Protein AF-A0A928JFK1-F1 (afdb_monomer_lite)

Secondary structure (DSSP, 8-state):
---S----SS----SSEEEEEEETTEEEEEEEEETTEEEEEEEEEE-TTT--EEEEPPPHHHHHHHHH-HHHHHHHHHH-B--BTTBPPEEEHHHHHHHTTPPPPPPPTT---S-----

Radius of gyration: 13.96 Å; chains: 1; bounding box: 38×28×35 Å

Structure (mmCIF, N/CA/C/O backbone):
data_AF-A0A928JFK1-F1
#
_entry.id   AF-A0A928JFK1-F1
#
loop_
_atom_site.group_PDB
_atom_site.id
_atom_site.type_symbol
_atom_site.label_atom_id
_atom_site.label_alt_id
_atom_site.label_comp_id
_atom_site.label_asym_id
_atom_site.label_entity_id
_atom_site.label_seq_id
_atom_site.pdbx_PDB_ins_code
_atom_site.Cartn_x
_atom_site.Cartn_y
_atom_site.Cartn_z
_atom_site.occupancy
_atom_site.B_iso_or_equiv
_atom_site.auth_seq_id
_atom_site.auth_comp_id
_atom_site.auth_asym_id
_atom_site.auth_atom_id
_atom_site.pdbx_PDB_model_num
ATOM 1 N N . MET A 1 1 ? 11.745 -15.977 -20.662 1.00 51.16 1 MET A N 1
ATOM 2 C CA . MET A 1 1 ? 10.454 -16.081 -19.943 1.00 51.16 1 MET A CA 1
ATOM 3 C C . MET A 1 1 ? 10.440 -15.015 -18.846 1.00 51.16 1 MET A C 1
ATOM 5 O O . MET A 1 1 ? 11.404 -14.939 -18.096 1.00 51.16 1 MET A O 1
ATOM 9 N N . ARG A 1 2 ? 9.452 -14.111 -18.808 1.00 56.88 2 ARG A N 1
ATOM 10 C CA . ARG A 1 2 ? 9.432 -12.981 -17.852 1.00 56.88 2 ARG A CA 1
ATOM 11 C C . ARG A 1 2 ? 8.850 -13.439 -16.506 1.00 56.88 2 ARG A C 1
ATOM 13 O O . ARG A 1 2 ? 7.661 -13.769 -16.440 1.00 56.88 2 ARG A O 1
ATOM 20 N N . TYR A 1 3 ? 9.691 -13.481 -15.470 1.00 78.81 3 TYR A N 1
ATOM 21 C CA . TYR A 1 3 ? 9.323 -13.922 -14.114 1.00 78.81 3 TYR A CA 1
ATOM 22 C C . TYR A 1 3 ? 8.616 -12.840 -13.286 1.00 78.81 3 TYR A C 1
ATOM 24 O O . TYR A 1 3 ? 7.768 -13.170 -12.464 1.00 78.81 3 TYR A O 1
ATOM 32 N N . TYR A 1 4 ? 8.922 -11.566 -13.536 1.00 84.88 4 TYR A N 1
ATOM 33 C CA . TYR A 1 4 ? 8.397 -10.431 -12.774 1.00 84.88 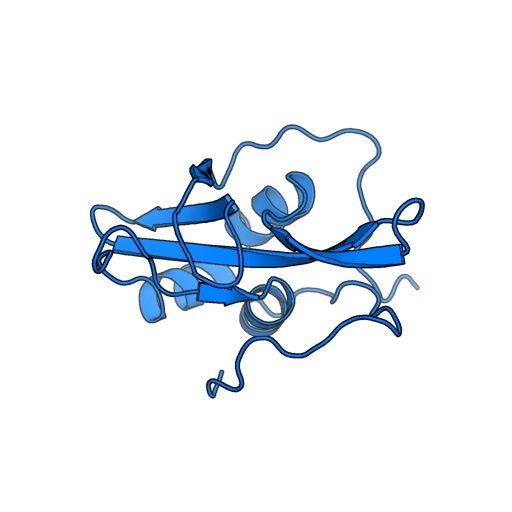4 TYR A CA 1
ATOM 34 C C . TYR A 1 4 ? 7.334 -9.653 -13.551 1.00 84.88 4 TYR A C 1
ATOM 36 O O . TYR A 1 4 ? 7.289 -9.710 -14.785 1.00 84.88 4 TYR A O 1
ATOM 44 N N . SER A 1 5 ? 6.494 -8.929 -12.811 1.00 81.88 5 SER A N 1
ATOM 45 C CA . SER A 1 5 ? 5.579 -7.930 -13.371 1.00 81.88 5 SER A CA 1
ATOM 46 C C . SER A 1 5 ? 6.366 -6.742 -13.931 1.00 81.88 5 SER A C 1
ATOM 48 O O . SER A 1 5 ? 7.396 -6.366 -13.373 1.00 81.88 5 SER A O 1
ATOM 50 N N . ILE A 1 6 ? 5.908 -6.194 -15.057 1.00 81.69 6 ILE A N 1
ATOM 51 C CA . ILE A 1 6 ? 6.592 -5.120 -15.788 1.00 81.69 6 ILE A CA 1
ATOM 52 C C . ILE A 1 6 ? 5.616 -3.970 -15.965 1.00 81.69 6 ILE A C 1
ATOM 54 O O . ILE A 1 6 ? 4.456 -4.191 -16.311 1.00 81.69 6 ILE A O 1
ATOM 58 N N . GLU A 1 7 ? 6.122 -2.765 -15.753 1.00 83.44 7 GLU A N 1
ATOM 59 C CA . GLU A 1 7 ? 5.385 -1.533 -15.967 1.00 83.44 7 GLU A CA 1
ATOM 60 C C . GLU A 1 7 ? 5.006 -1.352 -17.452 1.00 83.44 7 GLU A C 1
ATOM 62 O O . GLU A 1 7 ? 5.850 -1.533 -18.340 1.00 83.44 7 GLU A O 1
ATOM 67 N N . PRO A 1 8 ? 3.739 -1.024 -17.756 1.00 84.12 8 PRO A N 1
ATOM 68 C CA . PRO A 1 8 ? 3.320 -0.669 -19.106 1.00 84.12 8 PRO A CA 1
ATOM 69 C C . PRO A 1 8 ? 3.822 0.729 -19.500 1.00 84.12 8 PRO A C 1
ATOM 71 O O . PRO A 1 8 ? 3.917 1.620 -18.666 1.00 84.12 8 PRO A O 1
ATOM 74 N N . TYR A 1 9 ? 4.065 0.947 -20.799 1.00 81.44 9 TYR A N 1
ATOM 75 C CA . TYR A 1 9 ? 4.546 2.236 -21.328 1.00 81.44 9 TYR A CA 1
ATOM 76 C C . TYR A 1 9 ? 3.581 3.407 -21.066 1.00 81.44 9 TYR A C 1
ATOM 78 O O . TYR A 1 9 ? 4.014 4.531 -20.843 1.00 81.44 9 TYR A O 1
ATOM 86 N N . LEU A 1 10 ? 2.271 3.143 -21.082 1.00 81.06 10 LEU A N 1
ATOM 87 C CA . LEU A 1 10 ? 1.232 4.112 -20.743 1.00 81.06 10 LEU A CA 1
ATOM 88 C C . LEU A 1 10 ? 0.194 3.440 -19.851 1.00 81.06 10 LEU A C 1
ATOM 90 O O . LEU A 1 10 ? -0.278 2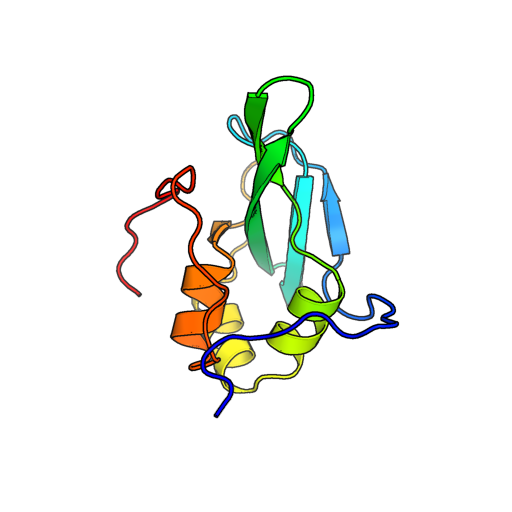.341 -20.151 1.00 81.06 10 LEU A O 1
ATOM 94 N N . TYR A 1 11 ? -0.193 4.124 -18.779 1.00 83.25 11 TYR A N 1
ATOM 95 C CA . TYR A 1 11 ? -1.313 3.728 -17.940 1.00 83.25 11 TYR A CA 1
ATOM 96 C C . TYR A 1 11 ? -2.066 4.953 -17.432 1.00 83.25 11 TYR A C 1
ATOM 98 O O . TYR A 1 11 ? -1.519 6.046 -17.305 1.00 83.25 11 TYR A O 1
ATOM 106 N N . ARG A 1 12 ? -3.341 4.748 -17.103 1.00 82.19 12 ARG A N 1
ATOM 107 C CA . ARG A 1 12 ? -4.154 5.697 -16.345 1.00 82.19 12 ARG A CA 1
ATOM 108 C C . ARG A 1 12 ? -4.721 4.958 -15.151 1.00 82.19 12 ARG A C 1
ATOM 110 O O . ARG A 1 12 ? -5.345 3.915 -15.333 1.00 82.19 12 ARG A O 1
ATOM 117 N N . GLN A 1 13 ? -4.504 5.473 -13.948 1.00 83.12 13 GLN A N 1
ATOM 118 C CA . GLN A 1 13 ? -5.105 4.885 -12.758 1.00 83.12 13 GLN A CA 1
ATOM 119 C C . GLN A 1 13 ? -6.628 5.044 -12.828 1.00 83.12 13 GLN A C 1
ATOM 121 O O . GLN A 1 13 ? -7.139 6.156 -12.944 1.00 83.12 13 GLN A O 1
ATOM 126 N N . ALA A 1 14 ? -7.331 3.916 -12.820 1.00 86.50 14 ALA A N 1
ATOM 127 C CA . ALA A 1 14 ? -8.788 3.836 -12.824 1.00 86.50 14 ALA A CA 1
ATOM 128 C C . ALA A 1 14 ? -9.315 3.282 -11.494 1.00 86.50 14 ALA A C 1
ATOM 130 O O . ALA A 1 14 ? -10.434 3.600 -11.099 1.00 86.50 14 ALA A O 1
ATOM 131 N N . PHE A 1 15 ? -8.504 2.473 -10.803 1.00 90.12 15 PHE A N 1
ATOM 132 C CA . PHE A 1 15 ? -8.863 1.817 -9.554 1.00 90.12 15 PHE A CA 1
ATOM 133 C C . PHE A 1 15 ? -7.913 2.189 -8.418 1.00 90.12 15 PHE A C 1
ATOM 135 O O . PHE A 1 15 ? -6.719 2.417 -8.624 1.00 90.12 15 PHE A O 1
ATOM 142 N N . GLY A 1 16 ? -8.470 2.205 -7.207 1.00 88.19 16 GLY A N 1
ATOM 143 C CA . GLY A 1 16 ? -7.793 2.708 -6.019 1.00 88.19 16 GLY A CA 1
ATOM 144 C C . GLY A 1 16 ? -7.682 4.231 -6.055 1.00 88.19 16 GLY A C 1
ATOM 145 O O . GLY A 1 16 ? -7.352 4.822 -7.081 1.00 88.19 16 GLY A O 1
ATOM 146 N N . GLU A 1 17 ? -7.968 4.875 -4.934 1.00 93.69 17 GLU A N 1
ATOM 147 C CA . GLU A 1 17 ? -7.821 6.324 -4.788 1.00 93.69 17 GLU A CA 1
ATOM 148 C C . GLU A 1 17 ? -6.559 6.646 -3.988 1.00 93.69 17 GLU A C 1
ATOM 150 O O . GLU A 1 17 ? -6.153 5.876 -3.115 1.00 93.69 17 GLU A O 1
ATOM 155 N N . ILE A 1 18 ? -5.928 7.782 -4.280 1.00 95.06 18 ILE A N 1
ATOM 156 C CA . ILE A 1 18 ? -4.860 8.297 -3.425 1.00 95.06 18 ILE A CA 1
ATOM 157 C C . ILE A 1 18 ? -5.529 8.873 -2.181 1.00 95.06 18 ILE A C 1
ATOM 159 O O . ILE A 1 18 ? -6.317 9.814 -2.267 1.00 95.06 18 ILE A O 1
ATOM 163 N N . TYR A 1 19 ? -5.224 8.289 -1.029 1.00 95.25 19 TYR A N 1
ATOM 164 C CA . TYR A 1 19 ? -5.770 8.695 0.254 1.00 95.25 19 TYR A CA 1
ATOM 165 C C . TYR A 1 19 ? -4.658 9.264 1.129 1.00 95.25 19 TYR A C 1
ATOM 167 O O . TYR A 1 19 ? -3.699 8.564 1.462 1.00 95.25 19 TYR A O 1
ATOM 175 N N . ALA A 1 20 ? -4.793 10.540 1.489 1.00 95.00 20 ALA A N 1
ATOM 176 C CA . ALA A 1 20 ? -3.920 11.196 2.451 1.00 95.00 20 ALA A CA 1
ATOM 177 C C . ALA A 1 20 ? -4.393 10.875 3.875 1.00 95.00 20 ALA A C 1
ATOM 179 O O . ALA A 1 20 ? -5.569 11.051 4.200 1.00 95.00 20 ALA A O 1
ATOM 180 N N . CYS A 1 21 ? -3.480 10.407 4.719 1.00 91.75 21 CYS A N 1
ATOM 181 C CA . CYS A 1 21 ? -3.764 10.021 6.098 1.00 91.75 21 CYS A CA 1
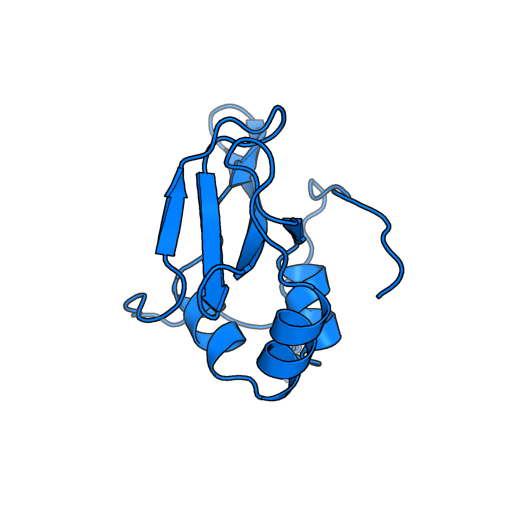ATOM 182 C C . CYS A 1 21 ? -2.602 10.393 7.016 1.00 91.75 21 CYS A C 1
ATOM 184 O O . CYS A 1 21 ? -1.461 10.452 6.578 1.00 91.75 21 CYS A O 1
ATOM 186 N N . ASN A 1 22 ? -2.875 10.592 8.302 1.00 92.00 22 ASN A N 1
ATOM 187 C CA . ASN A 1 22 ? -1.847 10.937 9.281 1.00 92.00 22 ASN A CA 1
ATOM 188 C C . ASN A 1 22 ? -1.299 9.679 9.983 1.00 92.00 22 ASN A C 1
ATOM 190 O O . ASN A 1 22 ? -1.430 9.535 11.197 1.00 92.00 22 ASN A O 1
ATOM 194 N N . HIS A 1 23 ? -0.774 8.716 9.217 1.00 90.19 23 HIS A N 1
ATOM 195 C CA . HIS A 1 23 ? -0.195 7.499 9.792 1.00 90.19 23 HIS A CA 1
ATOM 196 C C . HIS A 1 23 ? 1.250 7.788 10.248 1.00 90.19 23 HIS A C 1
ATOM 198 O O . HIS A 1 23 ? 2.000 8.421 9.510 1.00 90.19 23 HIS A O 1
ATOM 204 N N . PRO A 1 24 ? 1.720 7.283 11.405 1.00 89.75 24 PRO A N 1
ATOM 205 C CA . PRO A 1 24 ? 3.053 7.606 11.945 1.00 89.75 24 PRO A CA 1
ATOM 206 C C . PRO A 1 24 ? 4.243 7.200 11.054 1.00 89.75 24 PRO A C 1
ATOM 208 O O . PRO A 1 24 ? 5.375 7.588 11.322 1.00 89.75 24 PRO A O 1
ATOM 211 N N . ILE A 1 25 ? 3.999 6.393 10.017 1.00 90.62 25 ILE A N 1
ATOM 212 C CA . ILE A 1 25 ? 5.020 5.851 9.101 1.00 90.62 25 ILE A CA 1
ATOM 213 C C . ILE A 1 25 ? 4.861 6.385 7.667 1.00 90.62 25 ILE A C 1
ATOM 215 O O . ILE A 1 25 ? 5.828 6.393 6.908 1.00 90.62 25 ILE A O 1
ATOM 219 N N . TYR A 1 26 ? 3.657 6.803 7.266 1.00 92.94 26 TYR A N 1
ATOM 220 C CA . TYR A 1 26 ? 3.375 7.251 5.901 1.00 92.94 26 TYR A CA 1
ATOM 221 C C . TYR A 1 26 ? 2.228 8.252 5.876 1.00 92.94 26 TYR A C 1
ATOM 223 O O . TYR A 1 26 ? 1.300 8.170 6.674 1.00 92.94 26 TYR A O 1
ATOM 231 N N . ASN A 1 27 ? 2.252 9.156 4.901 1.00 93.50 27 ASN A N 1
ATOM 232 C CA . ASN A 1 27 ? 1.255 10.226 4.821 1.00 93.50 27 ASN A CA 1
ATOM 233 C C . ASN A 1 27 ? 0.254 10.033 3.669 1.00 93.50 27 ASN A C 1
ATOM 235 O O . ASN A 1 27 ? -0.766 10.717 3.599 1.00 93.50 27 ASN A O 1
ATOM 239 N N .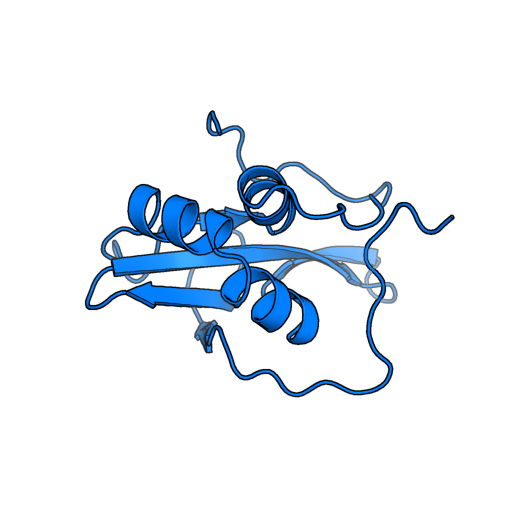 SER A 1 28 ? 0.529 9.088 2.767 1.00 94.88 28 SER A N 1
ATOM 240 C CA . SER A 1 28 ? -0.304 8.752 1.613 1.00 94.88 28 SER A CA 1
ATOM 241 C C . SER A 1 28 ? -0.328 7.244 1.373 1.00 94.88 28 SER A C 1
ATOM 243 O O . SER A 1 28 ? 0.640 6.531 1.640 1.00 94.88 28 SER A O 1
ATOM 245 N N . CYS A 1 29 ? -1.452 6.735 0.874 1.00 95.44 29 CYS A N 1
ATOM 246 C CA . CYS A 1 29 ? -1.580 5.348 0.438 1.00 95.44 29 CYS A CA 1
ATOM 247 C C . CYS A 1 29 ? -2.578 5.212 -0.715 1.00 95.44 29 CYS A C 1
ATOM 249 O O . CYS A 1 29 ? -3.357 6.123 -0.999 1.00 95.44 29 CYS A O 1
ATOM 251 N N . THR A 1 30 ? -2.580 4.051 -1.372 1.00 96.75 30 THR A N 1
ATOM 252 C CA . THR A 1 30 ? -3.622 3.699 -2.340 1.00 96.75 30 THR A CA 1
ATOM 253 C C . THR A 1 30 ? -4.742 2.962 -1.624 1.00 96.75 30 THR A C 1
ATOM 255 O O . THR A 1 30 ? -4.560 1.836 -1.165 1.00 96.75 30 THR A O 1
ATOM 258 N N . LEU A 1 31 ? -5.909 3.586 -1.520 1.00 96.56 31 LEU A N 1
ATOM 259 C CA . LEU A 1 31 ? -7.048 3.051 -0.788 1.00 96.56 31 LEU A CA 1
ATOM 260 C C . LEU A 1 31 ? -8.033 2.352 -1.729 1.00 96.56 31 LEU A C 1
ATOM 262 O O . LEU A 1 31 ? -8.507 2.927 -2.709 1.00 96.56 31 LEU A O 1
ATOM 266 N N . TYR A 1 32 ? -8.394 1.116 -1.388 1.00 96.25 32 TYR A N 1
ATOM 267 C CA . TYR A 1 32 ? -9.513 0.404 -2.004 1.00 96.25 32 TYR A CA 1
ATOM 268 C C . TYR A 1 32 ? -10.701 0.389 -1.055 1.00 96.25 32 TYR A C 1
ATOM 270 O O . TYR A 1 32 ? -10.603 -0.167 0.039 1.00 96.25 32 TYR A O 1
ATOM 278 N N . ARG A 1 33 ? -11.831 0.962 -1.477 1.00 94.56 33 ARG A N 1
ATOM 279 C CA . ARG A 1 33 ? -13.063 1.023 -0.679 1.00 94.56 33 ARG A CA 1
ATOM 280 C C . ARG A 1 33 ? -14.087 -0.023 -1.115 1.00 94.56 33 ARG A C 1
ATOM 282 O O . ARG A 1 33 ? -14.275 -0.282 -2.301 1.00 94.56 33 ARG A O 1
ATOM 289 N N . ILE A 1 34 ? -14.776 -0.593 -0.132 1.00 92.44 34 ILE A N 1
ATOM 290 C CA . ILE A 1 34 ? -15.980 -1.413 -0.271 1.00 92.44 34 ILE A CA 1
ATOM 291 C C . ILE A 1 34 ? -17.004 -0.874 0.735 1.00 92.44 34 ILE A C 1
ATOM 293 O O . ILE A 1 34 ? -17.000 -1.248 1.911 1.00 92.44 34 ILE A O 1
ATOM 297 N N . GLY A 1 35 ? -17.883 0.019 0.274 1.00 91.31 35 GLY A N 1
ATOM 298 C CA . GLY A 1 35 ? -18.805 0.741 1.154 1.00 91.31 35 GLY A CA 1
ATOM 299 C C . GLY A 1 35 ? -18.039 1.573 2.188 1.00 91.31 35 GLY A C 1
ATOM 300 O O . GLY A 1 35 ? -17.159 2.345 1.825 1.00 91.31 35 GLY A O 1
ATOM 301 N N . GLU A 1 36 ? -18.343 1.379 3.474 1.00 91.81 36 GLU A N 1
ATOM 302 C CA . GLU A 1 36 ? -17.657 2.045 4.599 1.00 91.81 36 GLU A CA 1
ATOM 303 C C . GLU A 1 36 ? -16.313 1.406 4.981 1.00 91.81 36 GLU A C 1
ATOM 305 O O . GLU A 1 36 ? -15.575 1.941 5.810 1.00 91.81 36 GLU A O 1
ATOM 310 N N . LYS A 1 37 ? -16.012 0.219 4.446 1.00 96.12 37 LYS A N 1
ATOM 311 C CA . LYS A 1 37 ? -14.766 -0.493 4.729 1.00 96.12 37 LYS A CA 1
ATOM 312 C C . LYS A 1 37 ? -13.742 -0.185 3.650 1.00 96.12 37 LYS A C 1
ATOM 314 O O . LYS A 1 37 ? -14.093 0.009 2.489 1.00 96.12 37 LYS A O 1
ATOM 319 N N . GLY A 1 38 ? -12.467 -0.218 4.003 1.00 95.94 38 GLY A N 1
ATOM 320 C CA . GLY A 1 38 ? -11.390 -0.064 3.039 1.00 95.94 38 GLY A CA 1
ATOM 321 C C . GLY A 1 38 ? -10.115 -0.784 3.445 1.00 95.94 38 GLY A C 1
ATOM 322 O O . GLY A 1 38 ? -9.990 -1.268 4.569 1.00 95.94 38 GLY A O 1
ATOM 323 N N . LEU A 1 39 ? -9.192 -0.872 2.494 1.00 96.25 39 LEU A N 1
ATOM 324 C CA . LEU A 1 39 ? -7.850 -1.412 2.674 1.00 96.25 39 LEU A CA 1
ATOM 325 C C . LEU A 1 39 ? -6.846 -0.447 2.046 1.00 96.25 39 LEU A C 1
ATOM 327 O O . LEU A 1 39 ? -6.900 -0.196 0.839 1.00 96.25 39 LEU A O 1
ATOM 331 N N . ALA A 1 40 ? -5.944 0.075 2.868 1.00 96.06 40 ALA A N 1
ATOM 332 C CA . ALA A 1 40 ? -4.813 0.872 2.429 1.00 96.06 40 ALA A CA 1
ATOM 333 C C . ALA A 1 40 ? -3.719 -0.060 1.904 1.00 96.06 40 ALA A C 1
ATOM 335 O O . ALA A 1 40 ? -3.248 -0.944 2.618 1.00 96.06 40 ALA A O 1
ATOM 336 N N . VAL A 1 41 ? -3.310 0.130 0.653 1.00 95.81 41 VAL A N 1
ATOM 337 C CA . VAL A 1 41 ? -2.185 -0.584 0.054 1.00 95.81 41 VAL A CA 1
ATOM 338 C C . VAL A 1 41 ? -1.026 0.382 -0.126 1.00 95.81 41 VAL A C 1
ATOM 340 O O . VAL A 1 41 ? -1.180 1.446 -0.730 1.00 95.81 41 VAL A O 1
ATOM 343 N N . ILE A 1 42 ? 0.127 -0.003 0.413 1.00 95.81 42 ILE A N 1
ATOM 344 C CA . ILE A 1 42 ? 1.348 0.803 0.402 1.00 95.81 42 ILE A CA 1
ATOM 345 C C . ILE A 1 42 ? 2.514 0.065 -0.249 1.00 95.81 42 ILE A C 1
ATOM 347 O O . ILE A 1 42 ? 2.586 -1.170 -0.263 1.00 95.81 42 ILE A O 1
ATOM 351 N N . GLN A 1 43 ? 3.465 0.838 -0.753 1.00 95.06 43 GLN A N 1
ATOM 352 C CA . GLN A 1 43 ? 4.734 0.351 -1.271 1.00 95.06 43 GLN A CA 1
ATOM 353 C C . GLN A 1 43 ? 5.869 1.206 -0.719 1.00 95.06 43 GLN A C 1
ATOM 355 O O . GLN A 1 43 ? 5.735 2.419 -0.564 1.00 95.06 43 GLN A O 1
ATOM 360 N N . GLN A 1 44 ? 6.988 0.558 -0.402 1.00 94.62 44 GLN A N 1
ATOM 361 C CA . GLN A 1 44 ? 8.197 1.274 -0.040 1.00 94.62 44 GLN A CA 1
ATOM 362 C C . GLN A 1 44 ? 8.881 1.773 -1.307 1.00 94.62 44 GLN A C 1
ATOM 364 O O . GLN A 1 44 ? 9.024 1.033 -2.283 1.00 94.62 44 GLN A O 1
ATOM 369 N N . ARG A 1 45 ? 9.323 3.022 -1.269 1.00 92.81 45 ARG A N 1
ATOM 370 C CA . ARG A 1 45 ? 10.075 3.684 -2.326 1.00 92.81 45 ARG A CA 1
ATOM 371 C C . ARG A 1 45 ? 11.417 4.150 -1.789 1.00 92.81 45 ARG A C 1
ATOM 373 O O . ARG A 1 45 ? 11.585 4.342 -0.584 1.00 92.81 45 ARG A O 1
ATOM 380 N N . PHE A 1 46 ? 12.363 4.313 -2.702 1.00 93.56 46 PHE A N 1
ATOM 381 C CA . PHE A 1 46 ? 13.690 4.837 -2.425 1.00 93.56 46 PHE A CA 1
ATOM 382 C C . PHE A 1 46 ? 13.897 6.114 -3.226 1.00 93.56 46 PHE A C 1
ATOM 384 O O . PHE A 1 46 ? 13.750 6.112 -4.448 1.00 93.56 46 PHE A O 1
ATOM 391 N N . ASP A 1 47 ? 14.243 7.186 -2.529 1.00 92.94 47 ASP A N 1
ATOM 392 C CA . ASP A 1 47 ? 14.643 8.444 -3.136 1.00 92.94 47 ASP A CA 1
ATOM 393 C C . ASP A 1 47 ? 16.156 8.428 -3.385 1.00 92.94 47 ASP A C 1
ATOM 395 O O . ASP A 1 47 ? 16.972 8.335 -2.463 1.00 92.94 47 ASP A O 1
ATOM 399 N N . SER A 1 48 ? 16.543 8.503 -4.659 1.00 92.00 48 SER A N 1
ATOM 400 C CA . SER A 1 48 ? 17.945 8.487 -5.060 1.00 92.00 48 SER A CA 1
ATOM 401 C C . SER A 1 48 ? 18.709 9.756 -4.700 1.00 92.00 48 SER A C 1
ATOM 403 O O . SER A 1 48 ? 19.938 9.682 -4.624 1.00 92.00 48 SER A O 1
ATOM 405 N N . GLU A 1 49 ? 18.034 10.887 -4.501 1.00 94.12 49 GLU A N 1
ATOM 406 C CA . GLU A 1 49 ? 18.667 12.162 -4.159 1.00 94.12 49 GLU A CA 1
ATOM 407 C C . GLU A 1 49 ? 18.982 12.208 -2.666 1.00 94.12 49 GLU A C 1
ATOM 409 O O . GLU A 1 49 ? 20.144 12.327 -2.277 1.00 94.12 49 GLU A O 1
ATOM 414 N N . THR A 1 50 ? 17.965 12.009 -1.825 1.00 94.25 50 THR A N 1
ATOM 415 C CA . THR A 1 50 ? 18.109 12.059 -0.360 1.00 94.25 50 THR A CA 1
ATOM 416 C C . THR A 1 50 ? 18.658 10.765 0.247 1.00 94.25 50 THR A C 1
ATOM 418 O O . THR A 1 50 ? 19.050 10.750 1.414 1.00 94.25 50 THR A O 1
ATOM 421 N N . LYS A 1 51 ? 18.713 9.674 -0.535 1.00 92.88 51 LYS A N 1
ATOM 422 C CA . LYS A 1 51 ? 19.078 8.311 -0.098 1.00 92.88 51 LYS A CA 1
ATOM 423 C C . LYS A 1 51 ? 18.162 7.752 0.995 1.00 92.88 51 LYS A C 1
ATOM 425 O O . LYS A 1 51 ? 18.562 6.848 1.728 1.00 92.88 51 LYS A O 1
ATOM 430 N N . GLN A 1 52 ? 16.941 8.268 1.105 1.00 93.25 52 GLN A N 1
ATOM 431 C CA . GLN A 1 52 ? 15.966 7.835 2.101 1.00 93.25 52 GLN A CA 1
ATOM 432 C C . GLN A 1 52 ? 14.957 6.856 1.502 1.00 93.25 52 GLN A C 1
ATOM 434 O O . GLN A 1 52 ? 14.648 6.891 0.310 1.00 93.25 52 GLN A O 1
ATOM 439 N N . THR A 1 53 ? 14.420 5.978 2.349 1.00 93.88 53 THR A N 1
ATOM 440 C CA . THR A 1 53 ? 13.260 5.155 1.998 1.00 93.88 53 THR A CA 1
ATOM 441 C C . THR A 1 53 ? 12.023 5.659 2.712 1.00 93.88 53 THR A C 1
ATOM 443 O O . THR A 1 53 ? 12.089 5.949 3.905 1.00 93.88 53 THR A O 1
ATOM 446 N N . TYR A 1 54 ? 10.891 5.657 2.025 1.00 93.50 54 TYR A N 1
ATOM 447 C CA . TYR A 1 54 ? 9.600 6.023 2.598 1.00 93.50 54 TYR A CA 1
ATOM 448 C C . TYR A 1 54 ? 8.510 5.070 2.110 1.00 93.50 54 TYR A C 1
ATOM 450 O O . TYR A 1 54 ? 8.672 4.387 1.099 1.00 93.50 54 TYR A O 1
ATOM 458 N N . TRP A 1 55 ? 7.405 5.005 2.846 1.00 95.31 55 TRP A N 1
ATOM 459 C CA . TRP A 1 55 ? 6.213 4.263 2.447 1.00 95.31 55 TRP A CA 1
ATOM 460 C C . TRP A 1 55 ? 5.199 5.233 1.848 1.00 95.31 55 TRP A C 1
ATOM 462 O O . TRP A 1 55 ? 5.019 6.333 2.368 1.00 95.31 55 TRP A O 1
ATOM 472 N N . GLY A 1 56 ? 4.547 4.828 0.765 1.00 94.88 56 GLY A N 1
ATOM 473 C CA . GLY A 1 56 ? 3.557 5.660 0.089 1.00 94.88 56 GLY A CA 1
ATOM 474 C C . GLY A 1 56 ? 2.599 4.851 -0.773 1.00 94.88 56 GLY A C 1
ATOM 475 O O . GLY A 1 56 ? 2.499 3.625 -0.648 1.00 94.88 56 GLY A O 1
ATOM 476 N N . GLU A 1 57 ? 1.897 5.551 -1.658 1.00 95.19 57 GLU A N 1
ATOM 477 C CA . GLU A 1 57 ? 1.029 4.964 -2.672 1.00 95.19 57 GLU A CA 1
ATOM 478 C C . GLU A 1 57 ? 1.778 4.034 -3.640 1.00 95.19 57 GLU A C 1
ATOM 480 O O . GLU A 1 57 ? 2.990 4.136 -3.848 1.00 95.19 57 GLU A O 1
ATOM 485 N N . ILE A 1 58 ? 1.032 3.104 -4.235 1.00 94.88 58 ILE A N 1
ATOM 486 C CA . ILE A 1 58 ? 1.551 2.191 -5.257 1.00 94.88 58 ILE A CA 1
ATOM 487 C C . ILE A 1 58 ? 1.420 2.822 -6.644 1.00 94.88 58 ILE A C 1
ATOM 489 O O . ILE A 1 58 ? 0.603 3.719 -6.857 1.00 94.88 58 ILE A O 1
ATOM 493 N N . ASP A 1 59 ? 2.175 2.310 -7.615 1.00 92.19 59 ASP A N 1
ATOM 494 C CA . ASP A 1 59 ? 2.049 2.771 -8.998 1.00 92.19 59 ASP A CA 1
ATOM 495 C C . ASP A 1 59 ? 0.643 2.483 -9.548 1.00 92.19 59 ASP A C 1
ATOM 497 O O . ASP A 1 59 ? 0.086 1.395 -9.358 1.00 92.19 59 ASP A O 1
ATOM 501 N N . GLY A 1 60 ? 0.064 3.433 -10.285 1.00 91.56 60 GLY A N 1
ATOM 502 C CA . GLY A 1 60 ? -1.327 3.329 -10.738 1.00 91.56 60 GLY A CA 1
ATOM 503 C C . GLY A 1 60 ? -1.602 2.124 -11.649 1.00 91.56 60 GLY A C 1
ATOM 504 O O . GLY A 1 60 ? -2.710 1.585 -11.646 1.00 91.56 60 GLY A O 1
ATOM 505 N N . TRP A 1 61 ? -0.600 1.638 -12.390 1.00 92.62 61 TRP A N 1
ATOM 506 C CA . TRP A 1 61 ? -0.728 0.406 -13.173 1.00 92.62 61 TRP A CA 1
ATOM 507 C C . TRP A 1 61 ? -0.832 -0.840 -12.286 1.00 92.62 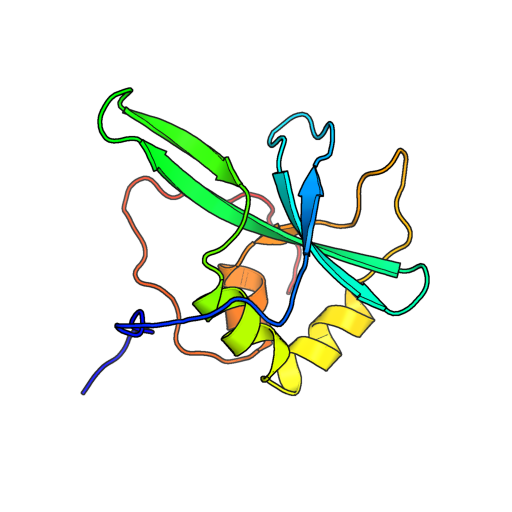61 TRP A C 1
ATOM 509 O O . TRP A 1 61 ? -1.606 -1.743 -12.606 1.00 92.62 61 TRP A O 1
ATOM 519 N N . ILE A 1 62 ? -0.109 -0.879 -11.160 1.00 93.25 62 ILE A N 1
ATOM 520 C CA . ILE A 1 62 ? -0.215 -1.958 -10.169 1.00 93.25 62 ILE A CA 1
ATOM 521 C C . ILE A 1 62 ? -1.579 -1.883 -9.503 1.00 93.25 62 ILE A C 1
ATOM 523 O O . ILE A 1 62 ? -2.208 -2.918 -9.296 1.00 93.25 62 ILE A O 1
ATOM 527 N N . ALA A 1 63 ? -2.056 -0.670 -9.212 1.00 93.94 63 ALA A N 1
ATOM 528 C CA . ALA A 1 63 ? -3.360 -0.487 -8.603 1.00 93.94 63 ALA A CA 1
ATOM 529 C C . ALA A 1 63 ? -4.488 -1.060 -9.473 1.00 93.94 63 ALA A C 1
ATOM 531 O O . ALA A 1 63 ? -5.323 -1.847 -9.020 1.00 93.94 63 ALA A O 1
ATOM 532 N N . ASN A 1 64 ? -4.446 -0.751 -10.768 1.00 92.56 64 ASN A N 1
ATOM 533 C CA . ASN A 1 64 ? -5.379 -1.324 -11.727 1.00 92.56 64 ASN A CA 1
ATOM 534 C C . ASN A 1 64 ? -5.244 -2.844 -11.828 1.00 92.56 64 ASN A C 1
ATOM 536 O O . ASN A 1 64 ? -6.247 -3.553 -11.787 1.00 92.56 64 ASN A O 1
ATOM 540 N N . ALA A 1 65 ? -4.012 -3.341 -11.960 1.00 92.81 65 ALA A N 1
ATOM 541 C CA . ALA A 1 65 ? -3.758 -4.766 -12.116 1.00 92.81 65 ALA A CA 1
ATOM 542 C C . ALA A 1 65 ? -4.240 -5.561 -10.896 1.00 92.81 65 ALA A C 1
ATOM 544 O O . ALA A 1 65 ? -4.868 -6.598 -11.065 1.00 92.81 65 ALA A O 1
ATOM 545 N N . LEU A 1 66 ? -4.013 -5.056 -9.680 1.00 94.19 66 LEU A N 1
ATOM 546 C CA . LEU A 1 66 ? -4.519 -5.662 -8.450 1.00 94.19 66 LEU A CA 1
ATOM 547 C C . LEU A 1 66 ? -6.041 -5.714 -8.443 1.00 94.19 66 LEU A C 1
ATOM 549 O O . LEU A 1 66 ? -6.608 -6.771 -8.189 1.00 94.19 66 LEU A O 1
ATOM 553 N N . TYR A 1 67 ? -6.709 -4.594 -8.726 1.00 92.56 67 TYR A N 1
ATOM 554 C CA . TYR A 1 67 ? -8.167 -4.544 -8.666 1.00 92.56 67 TYR A CA 1
ATOM 555 C C . TYR A 1 67 ? -8.834 -5.488 -9.668 1.00 92.56 67 TYR A C 1
ATOM 557 O O . TYR A 1 67 ? -9.867 -6.063 -9.356 1.00 92.56 67 TYR A O 1
ATOM 565 N N . LEU A 1 68 ? -8.242 -5.679 -10.847 1.00 92.50 68 LEU A N 1
ATOM 566 C CA . LEU A 1 68 ? -8.779 -6.576 -11.871 1.00 92.50 68 LEU A CA 1
ATOM 567 C C . LEU A 1 68 ? -8.626 -8.067 -11.522 1.00 92.50 68 LEU A C 1
ATOM 569 O O . LEU A 1 68 ? -9.279 -8.902 -12.146 1.00 92.50 68 LEU A O 1
ATOM 573 N N . GLU A 1 69 ? -7.801 -8.421 -10.532 1.00 94.38 69 GLU A N 1
ATOM 574 C CA . GLU A 1 69 ? -7.593 -9.811 -10.130 1.00 94.38 69 GLU A CA 1
ATOM 575 C C . GLU A 1 69 ? -8.704 -10.316 -9.187 1.00 94.38 69 GLU A C 1
ATOM 577 O O . GLU A 1 69 ? -8.834 -9.846 -8.051 1.00 94.38 69 GLU A O 1
ATOM 582 N N . PRO A 1 70 ? -9.462 -11.370 -9.556 1.00 93.81 70 PRO A N 1
ATOM 583 C CA . PRO A 1 70 ? -10.563 -11.879 -8.732 1.00 93.81 70 PRO A CA 1
ATOM 584 C C . PRO A 1 70 ? -10.147 -12.292 -7.313 1.00 93.81 70 PRO A C 1
ATOM 586 O O . PRO A 1 70 ? -10.895 -12.124 -6.348 1.00 93.81 70 PRO A O 1
ATOM 589 N N . LYS A 1 71 ? -8.928 -12.823 -7.166 1.00 94.62 71 LYS A N 1
ATOM 590 C CA . LYS A 1 71 ? -8.382 -13.244 -5.867 1.00 94.62 71 LYS A CA 1
ATOM 591 C C . LYS A 1 71 ? -8.048 -12.058 -4.970 1.00 94.62 71 LYS A C 1
ATOM 593 O O . LYS A 1 71 ? -8.183 -12.168 -3.751 1.00 94.62 71 LYS A O 1
ATOM 598 N N . PHE A 1 72 ? -7.681 -10.920 -5.558 1.00 94.81 72 PHE A N 1
ATOM 599 C CA . PHE A 1 72 ? -7.492 -9.695 -4.798 1.00 94.81 72 PHE A CA 1
ATOM 600 C C . PHE A 1 72 ? -8.814 -9.211 -4.200 1.00 94.81 72 PHE A C 1
ATOM 602 O O . PHE A 1 72 ? -8.830 -8.831 -3.038 1.00 94.81 72 PHE A O 1
ATOM 609 N N . HIS A 1 73 ? -9.946 -9.315 -4.904 1.00 93.00 73 HIS A N 1
ATOM 610 C CA . HIS A 1 73 ? -11.245 -8.966 -4.314 1.00 93.00 73 HIS A CA 1
ATOM 611 C C . HIS A 1 73 ? -11.601 -9.816 -3.086 1.00 93.00 73 HIS A C 1
ATOM 613 O O . HIS A 1 73 ? -12.158 -9.295 -2.118 1.00 93.00 73 HIS A O 1
ATOM 619 N N . ALA A 1 74 ? -11.278 -11.113 -3.099 1.00 93.50 74 ALA A N 1
ATOM 620 C CA . ALA A 1 74 ? -11.471 -11.977 -1.933 1.00 93.50 74 ALA A CA 1
ATOM 621 C C . ALA A 1 74 ? -10.577 -11.541 -0.759 1.00 93.50 74 ALA A C 1
ATOM 623 O O . ALA A 1 74 ? -11.050 -11.429 0.373 1.00 93.50 74 ALA A O 1
ATOM 624 N N . TYR A 1 75 ? -9.309 -11.228 -1.041 1.00 94.12 75 TYR A N 1
ATOM 625 C CA . TYR A 1 75 ? -8.375 -10.677 -0.059 1.00 94.12 75 TYR A CA 1
ATOM 626 C C . TYR A 1 75 ? -8.860 -9.334 0.507 1.00 94.12 75 TYR A C 1
ATOM 628 O O . TYR A 1 75 ? -8.907 -9.156 1.724 1.00 94.12 75 TYR A O 1
ATOM 636 N N . LEU A 1 76 ? -9.308 -8.432 -0.366 1.00 94.12 76 LEU A N 1
ATOM 637 C CA . LEU A 1 76 ? -9.848 -7.125 -0.021 1.00 94.12 76 LEU A CA 1
ATOM 638 C C . LEU A 1 76 ? -11.068 -7.263 0.891 1.00 94.12 76 LEU A C 1
ATOM 640 O O . LEU A 1 76 ? -11.101 -6.641 1.940 1.00 94.12 76 LEU A O 1
ATOM 644 N N . ARG A 1 77 ? -12.040 -8.125 0.569 1.00 93.31 77 ARG A N 1
ATOM 645 C CA . ARG A 1 77 ? -13.217 -8.352 1.432 1.00 93.31 77 ARG A CA 1
ATOM 646 C C . ARG A 1 77 ? -12.856 -8.926 2.803 1.00 93.31 77 ARG A C 1
ATOM 648 O O . ARG A 1 77 ? -13.515 -8.589 3.780 1.00 93.31 77 ARG A O 1
ATOM 655 N N . LYS A 1 78 ? -11.831 -9.783 2.873 1.00 93.75 78 LYS A N 1
ATOM 656 C CA . LYS A 1 78 ? -11.347 -10.383 4.127 1.00 93.75 78 LYS A CA 1
ATOM 657 C C . LYS A 1 78 ? -10.622 -9.362 5.011 1.00 93.75 78 LYS A C 1
ATOM 659 O O . LYS A 1 78 ? -10.752 -9.426 6.227 1.00 93.75 78 LYS A O 1
ATOM 664 N N . ARG A 1 79 ? -9.836 -8.462 4.410 1.00 92.69 79 ARG A N 1
ATOM 665 C CA . ARG A 1 79 ? -8.947 -7.524 5.122 1.00 92.69 79 ARG A CA 1
ATOM 666 C C . ARG A 1 79 ? -9.523 -6.126 5.304 1.00 92.69 79 ARG A C 1
ATOM 668 O O . ARG A 1 79 ? -9.071 -5.410 6.190 1.00 92.69 79 ARG A O 1
ATOM 675 N N . ALA A 1 80 ? -10.476 -5.725 4.469 1.00 94.50 80 ALA A N 1
ATOM 676 C CA . ALA A 1 80 ? -11.057 -4.398 4.543 1.00 94.50 80 ALA A CA 1
ATOM 677 C C . ALA A 1 80 ? -11.776 -4.209 5.881 1.00 94.50 80 ALA A C 1
ATOM 679 O O . ALA A 1 80 ? -12.606 -5.023 6.295 1.00 94.50 80 ALA A O 1
ATOM 680 N N . GLY A 1 81 ? -11.475 -3.094 6.531 1.00 95.25 81 GLY A N 1
ATOM 681 C CA . GLY A 1 81 ? -12.034 -2.713 7.820 1.00 95.25 81 GLY A CA 1
ATOM 682 C C . GLY A 1 81 ? -12.557 -1.289 7.782 1.00 95.25 81 GLY A C 1
ATOM 683 O O . GLY A 1 81 ? -12.289 -0.542 6.840 1.00 95.25 81 GLY A O 1
ATOM 684 N N . ARG A 1 82 ? -13.334 -0.924 8.801 1.00 94.94 82 ARG A N 1
ATOM 685 C CA . ARG A 1 82 ? -13.703 0.478 9.010 1.00 94.94 82 ARG A CA 1
ATOM 686 C C . ARG A 1 82 ? -12.454 1.266 9.418 1.00 94.94 82 ARG A C 1
ATOM 688 O O . ARG A 1 82 ? -11.583 0.684 10.067 1.00 94.94 82 ARG A O 1
ATOM 695 N N . PRO A 1 83 ? -12.358 2.547 9.044 1.00 93.88 83 PRO A N 1
ATOM 696 C CA . PRO A 1 83 ? -11.248 3.372 9.478 1.00 93.88 83 PRO A CA 1
ATOM 697 C C . PRO A 1 83 ? -11.334 3.626 10.987 1.00 93.88 83 PRO A C 1
ATOM 699 O O . PRO A 1 83 ? -12.408 3.935 11.506 1.00 93.88 83 PRO A O 1
ATOM 702 N N . THR A 1 84 ? -10.198 3.547 11.669 1.00 92.06 84 THR A N 1
ATOM 703 C CA . THR A 1 84 ? -10.037 3.981 13.062 1.00 92.06 84 THR A CA 1
ATOM 704 C C . THR A 1 84 ? -9.193 5.243 13.041 1.00 92.06 84 THR A C 1
ATOM 706 O O . THR A 1 84 ? -8.088 5.214 12.515 1.00 92.06 84 THR A O 1
ATOM 709 N N . GLU A 1 85 ? -9.724 6.366 13.531 1.00 91.12 85 GLU A N 1
ATOM 710 C CA . GLU A 1 85 ? -9.024 7.667 13.497 1.00 91.12 85 GLU A CA 1
ATOM 711 C C . GLU A 1 85 ? -8.583 8.090 12.077 1.00 91.12 85 GLU A C 1
ATOM 713 O O . GLU A 1 85 ? -7.547 8.714 11.872 1.00 91.12 85 GLU A O 1
ATOM 718 N N . GLY A 1 86 ? -9.371 7.721 11.060 1.00 89.50 86 GLY A N 1
ATOM 719 C CA . GLY A 1 86 ? -9.035 7.976 9.653 1.00 89.50 86 GLY A CA 1
ATOM 720 C C . GLY A 1 86 ? -7.987 7.020 9.068 1.00 89.50 86 GLY A C 1
ATOM 721 O O . GLY A 1 86 ? -7.608 7.171 7.912 1.00 89.50 86 GLY A O 1
ATOM 722 N N . LEU A 1 87 ? -7.541 6.009 9.817 1.00 93.19 87 LEU A N 1
ATOM 723 C CA . LEU A 1 87 ? -6.602 4.992 9.353 1.00 93.19 87 LEU A CA 1
ATOM 724 C C . LEU A 1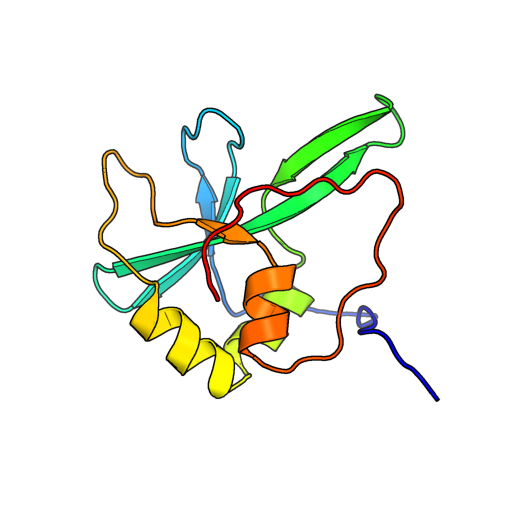 87 ? -7.346 3.710 8.982 1.00 93.19 87 LEU A C 1
ATOM 726 O O . LEU A 1 87 ? -8.018 3.093 9.808 1.00 93.19 87 LEU A O 1
ATOM 730 N N . TYR A 1 88 ? -7.223 3.303 7.722 1.00 94.56 88 TYR A N 1
ATOM 731 C CA . TYR A 1 88 ? -7.709 2.005 7.257 1.00 94.56 88 TYR A CA 1
ATOM 732 C C . TYR A 1 88 ? -6.684 0.910 7.568 1.00 94.56 88 TYR A C 1
ATOM 734 O O . TYR A 1 88 ? -5.495 1.215 7.659 1.00 94.56 88 TYR A O 1
ATOM 742 N N . PRO A 1 89 ? -7.103 -0.367 7.672 1.00 94.44 89 PRO A N 1
ATOM 743 C CA . PRO A 1 89 ? -6.166 -1.483 7.705 1.00 94.44 89 PRO A CA 1
ATOM 744 C C . PRO A 1 89 ? -5.171 -1.405 6.548 1.00 94.44 89 PRO A C 1
ATOM 746 O O . PRO A 1 89 ? -5.559 -1.090 5.419 1.00 94.44 89 PRO A O 1
ATOM 749 N N . THR A 1 90 ? -3.911 -1.722 6.829 1.00 93.81 90 THR A N 1
ATOM 750 C CA . THR A 1 90 ? -2.804 -1.524 5.890 1.00 93.81 90 THR A CA 1
ATOM 751 C C . THR A 1 90 ? -2.237 -2.855 5.426 1.00 93.81 90 THR A C 1
ATOM 753 O O . THR A 1 90 ? -2.017 -3.765 6.221 1.00 93.81 90 THR A O 1
ATOM 756 N N . ALA A 1 91 ? -1.970 -2.963 4.128 1.00 94.56 91 ALA A N 1
ATOM 757 C CA . ALA A 1 91 ? -1.268 -4.079 3.518 1.00 94.56 91 ALA A CA 1
ATOM 758 C C . ALA A 1 91 ? -0.181 -3.567 2.573 1.00 94.56 91 ALA A C 1
ATOM 760 O O . ALA A 1 91 ? -0.322 -2.539 1.913 1.00 94.56 91 ALA A O 1
ATOM 761 N N . THR A 1 92 ? 0.910 -4.311 2.456 1.00 94.56 92 THR A N 1
ATOM 762 C CA . THR A 1 92 ? 1.917 -4.017 1.433 1.00 94.56 92 THR A CA 1
ATOM 763 C C . THR A 1 92 ? 1.469 -4.530 0.069 1.00 94.56 92 THR A C 1
ATOM 765 O O . THR A 1 92 ? 0.794 -5.560 -0.041 1.00 94.56 92 THR A O 1
ATOM 768 N N . VAL A 1 93 ? 1.925 -3.870 -0.997 1.00 94.38 93 VAL A N 1
ATOM 769 C CA . VAL A 1 93 ? 1.692 -4.314 -2.379 1.00 94.38 93 VAL A CA 1
ATOM 770 C C . VAL A 1 93 ? 2.102 -5.776 -2.588 1.00 94.38 93 VAL A C 1
ATOM 772 O O . VAL A 1 93 ? 1.402 -6.536 -3.248 1.00 94.38 93 VAL A O 1
ATOM 775 N N . ARG A 1 94 ? 3.187 -6.225 -1.945 1.00 92.12 94 ARG A N 1
ATOM 776 C CA . ARG A 1 94 ? 3.664 -7.611 -2.038 1.00 92.12 94 ARG A CA 1
ATOM 777 C C . ARG A 1 94 ? 2.713 -8.606 -1.387 1.00 92.12 94 ARG A C 1
ATOM 779 O O . ARG A 1 94 ? 2.460 -9.650 -1.980 1.00 92.12 94 ARG A O 1
ATOM 786 N N . GLN A 1 95 ? 2.180 -8.293 -0.206 1.00 92.19 95 GLN A N 1
ATOM 787 C CA . GLN A 1 95 ? 1.180 -9.137 0.458 1.00 92.19 95 GLN A CA 1
ATOM 788 C C . GLN A 1 95 ? -0.088 -9.244 -0.393 1.00 92.19 95 GLN A C 1
ATOM 790 O O . GLN A 1 95 ? -0.602 -10.345 -0.591 1.00 92.19 95 GLN A O 1
ATOM 795 N N . ALA A 1 96 ? -0.540 -8.121 -0.959 1.00 93.50 96 ALA A N 1
ATOM 796 C CA . ALA A 1 96 ? -1.686 -8.081 -1.860 1.00 93.50 96 ALA A CA 1
ATOM 797 C C . ALA A 1 96 ? -1.458 -8.927 -3.127 1.00 93.50 96 ALA A C 1
ATOM 799 O O . ALA A 1 96 ? -2.286 -9.772 -3.463 1.00 93.50 96 ALA A O 1
ATOM 800 N N . MET A 1 97 ? -0.309 -8.766 -3.791 1.00 94.00 97 MET A N 1
ATOM 801 C CA . MET A 1 97 ? 0.051 -9.541 -4.986 1.00 94.00 97 MET A CA 1
ATOM 802 C C . MET A 1 97 ? 0.199 -11.035 -4.689 1.00 94.00 97 MET A C 1
ATOM 804 O O . MET A 1 97 ? -0.237 -11.866 -5.485 1.00 94.00 97 MET A O 1
ATOM 808 N N . TRP A 1 98 ? 0.780 -11.389 -3.539 1.00 92.81 98 TRP A N 1
ATOM 809 C CA . TRP A 1 98 ? 0.893 -12.776 -3.096 1.00 92.81 98 TRP A CA 1
ATOM 810 C C . TRP A 1 98 ? -0.483 -13.409 -2.881 1.00 92.81 98 TRP A C 1
ATOM 812 O O . TRP A 1 98 ? -0.769 -14.469 -3.439 1.00 92.81 98 TRP A O 1
ATOM 822 N N . ALA A 1 99 ? -1.367 -12.731 -2.143 1.00 92.38 99 ALA A N 1
ATOM 823 C CA . ALA A 1 99 ? -2.736 -13.187 -1.923 1.00 92.38 99 ALA A CA 1
ATOM 824 C C . ALA A 1 99 ? -3.519 -13.322 -3.243 1.00 92.38 99 ALA A C 1
ATOM 826 O O . ALA A 1 99 ? -4.286 -14.270 -3.427 1.00 92.38 99 ALA A O 1
ATOM 827 N N . ALA A 1 100 ? -3.267 -12.422 -4.197 1.00 93.00 100 ALA A N 1
ATOM 828 C CA . ALA A 1 100 ? -3.838 -12.470 -5.537 1.00 93.00 100 ALA A CA 1
ATOM 829 C C . ALA A 1 100 ? -3.207 -13.546 -6.450 1.00 93.00 100 ALA A C 1
ATOM 831 O O . ALA A 1 100 ? -3.734 -13.824 -7.525 1.00 93.00 100 ALA A O 1
ATOM 832 N N . ARG A 1 101 ? -2.116 -14.203 -6.028 1.00 91.88 101 ARG A N 1
ATOM 833 C CA . ARG A 1 101 ? -1.282 -15.110 -6.843 1.00 91.88 101 ARG A CA 1
ATOM 834 C C . ARG A 1 101 ? -0.750 -14.466 -8.132 1.00 91.88 101 ARG A C 1
ATOM 836 O O . ARG A 1 101 ? -0.618 -15.137 -9.156 1.00 91.88 101 ARG A O 1
ATOM 843 N N . MET A 1 102 ? -0.436 -13.177 -8.073 1.00 91.81 102 MET A N 1
ATOM 844 C CA . MET A 1 102 ? 0.184 -12.441 -9.173 1.00 91.81 102 MET A CA 1
ATOM 845 C C . MET A 1 102 ? 1.692 -12.687 -9.226 1.00 91.81 102 MET A C 1
ATOM 847 O O . MET A 1 102 ? 2.323 -13.061 -8.234 1.00 91.81 102 MET A O 1
ATOM 851 N N . LYS A 1 103 ? 2.303 -12.409 -10.382 1.00 91.00 103 LYS A N 1
ATOM 852 C CA . LYS A 1 103 ? 3.766 -12.362 -10.484 1.00 91.00 103 LYS A CA 1
ATOM 853 C C . LYS A 1 103 ? 4.301 -11.229 -9.606 1.00 91.00 103 LYS A C 1
ATOM 855 O O . LYS A 1 103 ? 3.843 -10.098 -9.766 1.00 91.00 103 LYS A O 1
ATOM 860 N N . PRO A 1 104 ? 5.273 -11.483 -8.719 1.00 89.50 104 PRO A N 1
ATOM 861 C CA . PRO A 1 104 ? 5.764 -10.457 -7.814 1.00 89.50 104 PRO A CA 1
ATOM 862 C C . PRO A 1 104 ? 6.498 -9.344 -8.572 1.00 89.50 104 PRO A C 1
ATOM 864 O O . PRO A 1 104 ? 6.992 -9.531 -9.689 1.00 89.50 104 PRO A O 1
ATOM 867 N N . LEU A 1 105 ? 6.610 -8.187 -7.924 1.00 90.81 105 LEU A N 1
ATOM 868 C CA . LEU A 1 105 ? 7.572 -7.156 -8.310 1.00 90.81 105 LEU A CA 1
ATOM 869 C C . LEU A 1 105 ? 8.987 -7.637 -7.985 1.00 90.81 105 LEU A C 1
ATOM 871 O O . LEU A 1 105 ? 9.190 -8.407 -7.036 1.00 90.81 105 LEU A O 1
ATOM 875 N N . ARG A 1 106 ? 9.980 -7.155 -8.732 1.00 90.12 106 ARG A N 1
ATOM 876 C CA . ARG A 1 106 ? 11.386 -7.373 -8.380 1.00 90.12 106 ARG A CA 1
ATOM 877 C C . ARG A 1 106 ? 11.637 -6.809 -6.980 1.00 90.12 106 ARG A C 1
ATOM 879 O O . ARG A 1 106 ? 11.129 -5.741 -6.664 1.00 90.12 106 ARG A O 1
ATOM 886 N N . LYS A 1 107 ? 12.323 -7.566 -6.120 1.00 89.06 107 LYS A N 1
ATOM 887 C CA . LYS A 1 107 ? 12.664 -7.121 -4.763 1.00 89.06 107 LYS A CA 1
ATOM 888 C C . LYS A 1 107 ? 13.971 -6.352 -4.782 1.00 89.06 107 LYS A C 1
ATOM 890 O O . LYS A 1 107 ? 14.989 -6.906 -5.198 1.00 89.06 107 LYS A O 1
ATOM 895 N N . GLU A 1 108 ? 13.929 -5.120 -4.299 1.00 91.25 108 GLU A N 1
ATOM 896 C CA . GLU A 1 108 ? 15.123 -4.307 -4.123 1.00 91.25 108 GLU A CA 1
ATOM 897 C C . GLU A 1 108 ? 15.790 -4.551 -2.762 1.00 91.25 108 GLU A C 1
ATOM 899 O O . GLU A 1 108 ? 15.165 -4.993 -1.796 1.00 91.25 108 GLU A O 1
ATOM 904 N N . ARG A 1 109 ? 17.103 -4.295 -2.684 1.00 90.44 109 ARG A N 1
ATOM 905 C CA . ARG A 1 109 ? 17.908 -4.572 -1.475 1.00 90.44 109 ARG A CA 1
ATOM 906 C C . ARG A 1 109 ? 17.536 -3.694 -0.280 1.00 90.44 109 ARG A C 1
ATOM 908 O O . ARG A 1 109 ? 17.759 -4.100 0.853 1.00 90.44 109 ARG A O 1
ATOM 915 N N . TRP A 1 110 ? 17.011 -2.505 -0.547 1.00 90.62 110 TRP A N 1
ATOM 916 C CA . TRP A 1 110 ? 16.613 -1.521 0.457 1.00 90.62 110 TRP A CA 1
ATOM 917 C C . TRP A 1 110 ? 15.190 -1.745 0.986 1.00 90.62 110 TRP A C 1
ATOM 919 O O . TRP A 1 110 ? 14.775 -1.056 1.915 1.00 90.62 110 TRP A O 1
ATOM 929 N N . GLU A 1 111 ? 14.437 -2.695 0.422 1.00 89.38 111 GLU A N 1
ATOM 930 C CA . GLU A 1 111 ? 13.079 -2.976 0.880 1.00 89.38 111 GLU A CA 1
ATOM 931 C C . GLU A 1 111 ? 13.062 -3.691 2.237 1.00 89.38 111 GLU A C 1
ATOM 933 O O . GLU A 1 111 ? 13.679 -4.746 2.429 1.00 89.38 111 GLU A O 1
ATOM 938 N N . THR A 1 112 ? 12.274 -3.149 3.157 1.00 89.06 112 THR A N 1
ATOM 939 C CA . THR A 1 112 ? 12.021 -3.655 4.501 1.00 89.06 112 THR A CA 1
ATOM 940 C C . THR A 1 112 ? 10.617 -4.259 4.603 1.00 89.06 112 THR A C 1
ATOM 942 O O . THR A 1 112 ? 9.789 -4.181 3.692 1.00 89.06 112 THR A O 1
ATOM 945 N N . VAL A 1 113 ? 10.354 -4.953 5.710 1.00 85.94 113 VAL A N 1
ATOM 946 C CA . VAL A 1 113 ? 9.045 -5.554 5.997 1.00 85.94 113 VAL A CA 1
ATOM 947 C C . VAL A 1 113 ? 8.231 -4.558 6.815 1.00 85.94 113 VAL A C 1
ATOM 949 O O . VAL A 1 113 ? 8.703 -4.126 7.862 1.00 85.94 113 VAL A O 1
ATOM 952 N N . PHE A 1 114 ? 7.025 -4.220 6.353 1.00 84.38 114 PHE A N 1
ATOM 953 C CA . PHE A 1 114 ? 6.120 -3.326 7.084 1.00 84.38 114 PHE A CA 1
ATOM 954 C C . PHE A 1 114 ? 5.446 -4.034 8.266 1.00 84.38 114 PHE A C 1
ATOM 956 O O . PHE A 1 114 ? 5.561 -3.592 9.401 1.00 84.38 114 PHE A O 1
ATOM 963 N N . ASP A 1 115 ? 4.778 -5.159 8.002 1.00 77.81 115 ASP A N 1
ATOM 964 C CA . ASP A 1 115 ? 4.060 -5.937 9.013 1.00 77.81 115 ASP A CA 1
ATOM 965 C C . ASP A 1 115 ? 4.130 -7.441 8.681 1.00 77.81 115 ASP A C 1
ATOM 967 O O . ASP A 1 115 ? 4.134 -7.829 7.507 1.00 77.81 115 ASP A O 1
ATOM 971 N N . ARG A 1 116 ? 4.191 -8.293 9.710 1.00 68.00 116 ARG A N 1
ATOM 972 C CA . ARG A 1 116 ? 4.229 -9.764 9.620 1.00 68.00 116 ARG A CA 1
ATOM 973 C C . ARG A 1 116 ? 2.873 -10.391 9.955 1.00 68.00 116 ARG A C 1
ATOM 975 O O . ARG A 1 116 ? 2.808 -11.384 10.670 1.00 68.00 116 ARG A O 1
ATOM 982 N N . GLN A 1 117 ? 1.785 -9.832 9.442 1.00 65.19 117 GLN A N 1
ATOM 983 C CA . GLN A 1 117 ? 0.485 -10.491 9.563 1.00 65.19 117 GLN A CA 1
ATOM 984 C C . GLN A 1 117 ? 0.462 -11.792 8.751 1.00 65.19 117 GLN A C 1
ATOM 986 O O . GLN A 1 117 ? 0.843 -11.793 7.578 1.00 65.19 117 GLN A O 1
ATOM 991 N N . ASP A 1 118 ? -0.038 -12.871 9.359 1.00 57.56 118 ASP A N 1
ATOM 992 C CA . ASP A 1 118 ? -0.275 -14.151 8.684 1.00 57.56 118 ASP A CA 1
ATOM 993 C C . ASP A 1 118 ? -1.229 -13.949 7.504 1.00 57.56 118 ASP A C 1
ATOM 995 O O . ASP A 1 118 ? -2.306 -13.376 7.686 1.00 57.56 118 ASP A O 1
ATOM 999 N N . ILE A 1 119 ? -0.826 -14.363 6.296 1.00 57.03 119 ILE A N 1
ATOM 1000 C CA . ILE A 1 119 ? -1.544 -14.124 5.026 1.00 57.03 119 ILE A CA 1
ATOM 1001 C C . ILE A 1 119 ? -2.523 -15.253 4.720 1.00 57.03 119 ILE A C 1
ATOM 1003 O O . ILE A 1 119 ? -2.060 -16.405 4.587 1.00 57.03 119 ILE A O 1
#

pLDDT: mean 90.16, std 8.24, range [51.16, 96.75]

Sequence (119 aa):
MRYYSIEPYLYRQAFGEIYACNHPIYNSCTLYRIGEKGLAVIQQRFDSETKQTYWGEIDGWIANALYLEPKFHAYLRKRAGRPTEGLYPTATVRQAMWAARMKPLRKERWETVFDRQDI

Foldseek 3Di:
DDLADDDDPDDDQPAFDWDADDDVQAGTFGWHDDPQWIETEWEWDADPPVRDIGIYYDDSVLRVVLVPQPQLVVVTVVQTDHDDRSHTHYDYSQVSCVSSVHRHHDDDPPDDDDDDDDD

=== Feature glossary ===
Feature key, reading from the visual/contextual features back to the raw sequence:

Rendered structure images. Six rendered views show the 3D structure from the faces of a cube — i.e. along ±x, ±y, ±z. Rendering representation is drawn randomly per protein from cartoon (secondary-structure ribbons), sticks (backbone bonds), or molecular surface; coloring is either N→C rainbow (blue at the N-terminus through red at the C-terminus) or one color per chain.

Contact-map, Ramachandran, and PAE plots. The contact map is a binary N×N matrix image: pixel (i, j) is dark where Cα_i and Cα_j are within 8 Å and |i−j|>4. Because the |i−j|>4 filter removes local helical contacts, off-diagonal stripes parallel to the main diagonal indicate parallel β-sheets; stripes perpendicular to it indicate antiparallel β-sheets. The Ramachandran plot scatters every residue's (φ, ψ) pair against the sterically allowed regions. The PAE heatmap renders the predicted-aligned-error matrix.

InterPro / GO / CATH / organism. Database cross-references. InterPro integrates a dozen domain/family signature databases into unified entries with residue-range hits. GO terms attach function/process/location labels with evidence codes. CATH codes position the fold in a four-level structural taxonomy. Organism is the NCBI-taxonomy species name.

Nearest PDB structures. The Foldseek neighbor list gives the closest experimentally determined structures in the PDB, ranked by structural alignment. TM-score near 1 means near-identical fold; near 0.3 means only rough topology match. This is how one finds what a novel AlphaFold prediction most resembles in the solved-structure universe.

Predicted aligned error. PAE(i, j) answers: if I align the predicted and true structures on residue i, how far off (in Å) do I expect residue j to be? A block-diagonal PAE matrix with low values on the blocks and high values off-diagonal is the signature of a multi-domain protein with confidently predicted domains but uncertain inter-domain orientation.

Solvent-accessible surface area. Accessible surface area quantifies burial. A residue with SASA near zero is packed into the hydrophobic core; one with SASA >100 Å² sits on the surface. Computed here via the Shrake–Rupley numerical algorithm with a 1.4 Å probe.

B-factor. B-factor (Debye–Waller factor) reflects atomic displacement in the crystal lattice. It is an experimental observable (units Å²), not a prediction; low values mean the atom is pinned down, high values mean it moves or is heterogeneous across the crystal.

pLDDT. For AlphaFold models, the B-factor field carries pLDDT — the model's own estimate of local accuracy on a 0–100 scale. Regions with pLDDT<50 should be treated as essentially unmodeled; they often correspond to intrinsically disordered segments.

Backbone torsions (φ/ψ). φ (phi) and ψ (psi) are the two rotatable backbone dihedrals per residue: φ is the C(i-1)–N–Cα–C torsion, ψ is the N–Cα–C–N(i+1) torsion, both in degrees on (−180°, 180°]. α-helical residues cluster near (−60°, −45°); β-strand residues near (−120°, +130°). A Ramachandran plot is simply a scatter of (φ, ψ) for every residue.

Radius of gyration, Cα contacts, bounding box. Radius of gyration (Rg) is the root-mean-square distance of Cα atoms from their centroid — a single number for overall size and compactness. A globular domain of N residues has Rg ≈ 2.2·N^0.38 Å; an extended or disordered chain has a much larger Rg. The Cα contact count is the number of residue pairs whose Cα atoms are within 8 Å and are more than four positions apart in sequence — a standard proxy for tertiary packing density. The bounding box is the smallest axis-aligned box enclosing all Cα atoms.

Secondary structure (3-state, P-SEA). Three-state secondary structure (P-SEA) collapses the eight DSSP classes into helix (a), strand (b), and coil (c). P-SEA assigns these from Cα geometry alone — distances and angles — without requiring backbone oxygens, so it works on any Cα trace.

Secondary structure (8-state, DSSP). DSSP 8-state secondary structure assigns each residue one of H (α-helix), G (3₁₀-helix), I (π-helix), E (extended β-strand), B (isolated β-bridge), T (hydrogen-bonded turn), S (bend), or '-' (coil). The assignment is computed from backbone hydrogen-bond geometry via the Kabsch–Sander algorithm.

Foldseek 3Di. A 3Di character summarizes, for each residue, the relative orientation of the Cα frame of its nearest spatial neighbor. Because it encodes fold topology rather than chemistry, 3Di alignments detect remote structural similarity that sequence alignment misses.

mmCIF coordinates. The mmCIF block holds the 3D Cartesian coordinates of each backbone atom (N, Cα, C, O) in ångströms. mmCIF is the PDB's canonical archive format — a tagged-loop text representation of the atomic model.

Sequence. Sequence gives the chain of amino acids in standard one-letter code (A=alanine, C=cysteine, …, Y=tyrosine), read N→C. It is the only feature that is directly encoded by the gene; all structural features are derived from the folded form of this sequence.